Protein 1DVO (pdb70)

Solvent-accessible surface area: 10423 Å² total; per-residue (Å²): 132,71,184,166,81,55,157,143,83,142,115,61,94,103,55,58,145,90,63,119,85,82,60,115,60,58,117,5,150,122,45,9,71,135,61,101,98,69,33,78,67,89,93,0,5,86,22,1,62,79,81,8,83,27,1,12,90,48,95,72,10,78,9,9,8,76,60,6,92,103,78,0,56,110,35,19,80,144,116,133,10,113,19,64,76,134,112,1,82,76,2,22,104,11,1,23,110,16,55,58,8,5,54,43,12,131,50,54,27,40,28,59,30,38,133,41,142,68,56,66,120,4,43,129,129,48,63,106,93,1,62,76,74,21,61,67,15,90,123,72,49,152,80,82,62,123,32,72,66,45,24,150

InterPro domains:
  IPR016103 ProQ/FinO domain [PF04352] (73-177)
  IPR016103 ProQ/FinO domain [SM00945] (68-182)
  IPR021065 Fertility inhibition protein FinO, N-terminal [PF12602] (1-62)
  IPR036442 ProQ/FinO domain superfamily [G3DSA:1.10.1710.10] (33-184)
  IPR036442 ProQ/FinO domain superfamily [SSF48657] (33-182)

CATH classification: 1.10.1710.10

Nearest PDB structures (foldseek):
  1dvo-assembly1_A  TM=1.007E+00  e=2.304E-25  Escherichia coli
  7rgt-assembly6_F  TM=8.553E-01  e=1.990E-06  Legionella pneumophila
  7rgt-assembly5_E  TM=8.612E-01  e=3.197E-06  Legionella pneumophila
  7rgt-assembly2_B  TM=7.907E-01  e=1.239E-06  Legionella pneumophila
  7rgt-assembly7_G  TM=8.073E-01  e=2.840E-06  Legionella pneumophila

Structure (mmCIF, N/CA/C/O backbone):
data_1DVO
#
_entry.id   1DVO
#
_cell.length_a   37.570
_cell.length_b   38.726
_cell.length_c   145.420
_cell.angle_alpha   90.00
_cell.angle_beta   90.00
_cell.angle_gamma   90.00
#
_symmetry.space_group_name_H-M   'P 21 21 21'
#
loop_
_entity.id
_entity.type
_entity.pdbx_description
1 polymer 'FERTILITY INHIBITION PROTEIN O'
2 water water
#
loop_
_atom_site.group_PDB
_atom_site.id
_atom_site.type_symbol
_atom_site.label_atom_id
_atom_site.label_alt_id
_atom_site.label_comp_id
_atom_site.label_asym_id
_atom_site.label_entity_id
_atom_site.label_seq_id
_atom_site.pdbx_PDB_ins_code
_atom_site.Cartn_x
_atom_site.Cartn_y
_atom_site.Cartn_z
_atom_site.occupancy
_atom_site.B_iso_or_equiv
_atom_site.auth_seq_id
_atom_site.auth_comp_id
_atom_site.auth_asym_id
_atom_site.auth_atom_id
_atom_site.pdbx_PDB_model_num
ATOM 1 N N . PRO A 1 1 ? -35.362 6.972 23.570 1.00 45.78 33 PRO A N 1
ATOM 2 C CA . PRO A 1 1 ? -35.814 8.317 23.144 1.00 45.70 33 PRO A CA 1
ATOM 3 C C . PRO A 1 1 ? -34.918 8.823 22.009 1.00 46.03 33 PRO A C 1
ATOM 4 O O . PRO A 1 1 ? -34.207 8.034 21.380 1.00 45.24 33 PRO A O 1
ATOM 8 N N . PRO A 1 2 ? -34.913 10.141 21.737 1.00 45.99 34 PRO A N 1
ATOM 9 C CA . PRO A 1 2 ? -34.039 10.544 20.632 1.00 46.41 34 PRO A CA 1
ATOM 10 C C . PRO A 1 2 ? -32.544 10.299 20.814 1.00 47.36 34 PRO A C 1
ATOM 11 O O . PRO A 1 2 ? -32.078 9.922 21.893 1.00 48.61 34 PRO A O 1
ATOM 15 N N . LYS A 1 3 ? -31.807 10.533 19.730 1.00 47.24 35 LYS A N 1
ATOM 16 C CA . LYS A 1 3 ? -30.360 10.364 19.696 1.00 47.51 35 LYS A CA 1
ATOM 17 C C . LYS A 1 3 ? -29.573 11.463 20.406 1.00 46.65 35 LYS A C 1
ATOM 18 O O . LYS A 1 3 ? -28.651 11.163 21.162 1.00 46.57 35 LYS A O 1
ATOM 24 N N . TRP A 1 4 ? -29.899 12.729 20.162 1.00 44.75 36 TRP A N 1
ATOM 25 C CA . TRP A 1 4 ? -29.165 13.789 20.847 1.00 43.10 36 TRP A CA 1
ATOM 26 C C . TRP A 1 4 ? -29.396 13.563 22.339 1.00 43.84 36 TRP A C 1
ATOM 27 O O . TRP A 1 4 ? -28.515 13.780 23.165 1.00 43.52 36 TRP A O 1
ATOM 38 N N . LYS A 1 5 ? -30.602 13.103 22.647 1.00 45.39 37 LYS A N 1
ATOM 39 C CA . LYS A 1 5 ? -31.064 12.808 23.997 1.00 46.97 37 LYS A CA 1
ATOM 40 C C . LYS A 1 5 ? -30.210 11.733 24.680 1.00 47.84 37 LYS A C 1
ATOM 41 O O . LYS A 1 5 ? -29.878 11.844 25.859 1.00 47.23 37 LYS A O 1
ATOM 47 N N . VAL A 1 6 ? -29.863 10.695 23.925 1.00 47.93 38 VAL A N 1
ATOM 48 C CA . VAL A 1 6 ? -29.061 9.585 24.434 1.00 47.87 38 VAL A CA 1
ATOM 49 C C . VAL A 1 6 ? -27.580 9.937 24.567 1.00 47.91 38 VAL A C 1
ATOM 50 O O . VAL A 1 6 ? -26.912 9.510 25.506 1.00 47.97 38 VAL A O 1
ATOM 54 N N . LYS A 1 7 ? -27.077 10.710 23.613 1.00 47.52 39 LYS A N 1
ATOM 55 C CA . LYS A 1 7 ? -25.682 11.139 23.600 1.00 47.44 39 LYS A CA 1
ATOM 56 C C . LYS A 1 7 ? -25.400 12.094 24.765 1.00 46.53 39 LYS A C 1
ATOM 57 O O . LYS A 1 7 ? -24.294 12.125 25.309 1.00 45.59 39 LYS A O 1
ATOM 63 N N . LYS A 1 8 ? -26.412 12.870 25.141 1.00 45.38 40 LYS A N 1
ATOM 64 C CA . LYS A 1 8 ? -26.286 13.822 26.239 1.00 44.77 40 LYS A CA 1
ATOM 65 C C . LYS A 1 8 ? -26.383 13.068 27.566 1.00 45.77 40 LYS A C 1
ATOM 66 O O . LYS A 1 8 ? -25.759 13.448 28.558 1.00 43.80 40 LYS A O 1
ATOM 72 N N . GLN A 1 9 ? -27.178 11.999 27.571 1.00 47.28 41 GLN A N 1
ATOM 73 C CA . GLN A 1 9 ? -27.345 11.169 28.757 1.00 48.70 41 GLN A CA 1
ATOM 74 C C . GLN A 1 9 ? -26.055 10.387 29.004 1.00 49.88 41 GLN A C 1
ATOM 75 O O . GLN A 1 9 ? -25.540 10.371 30.121 1.00 49.95 41 GLN A O 1
ATOM 81 N N . LYS A 1 10 ? -25.522 9.752 27.962 1.00 50.37 42 LYS A N 1
ATOM 82 C CA . LYS A 1 10 ? -24.288 8.988 28.110 1.00 51.29 42 LYS A CA 1
ATOM 83 C C . LYS A 1 10 ? -23.111 9.865 28.530 1.00 51.66 42 LYS A C 1
ATOM 84 O O . LYS A 1 10 ? -22.222 9.414 29.252 1.00 51.27 42 LYS A O 1
ATOM 90 N N . LEU A 1 11 ? -23.109 11.116 28.082 1.00 51.92 43 LEU A N 1
ATOM 91 C CA . LEU A 1 11 ? -22.036 12.046 28.416 1.00 52.52 43 LEU A CA 1
ATOM 92 C C . LEU A 1 11 ? -22.132 12.485 29.875 1.00 52.89 43 LEU A C 1
ATOM 93 O O . LEU A 1 11 ? -21.125 12.807 30.512 1.00 52.55 43 LEU A O 1
ATOM 98 N N . ALA A 1 12 ? -23.357 12.503 30.388 1.00 52.83 44 ALA A N 1
ATOM 99 C CA . ALA A 1 12 ? -23.622 12.894 31.764 1.00 53.29 44 ALA A CA 1
ATOM 100 C C . ALA A 1 12 ? -23.194 11.772 32.700 1.00 53.53 44 ALA A C 1
ATOM 101 O O . ALA A 1 12 ? -22.611 12.022 33.758 1.00 53.35 44 ALA A O 1
ATOM 103 N N . GLU A 1 13 ? -23.494 10.538 32.304 1.00 53.49 45 GLU A N 1
ATOM 104 C CA . GLU A 1 13 ? -23.133 9.370 33.095 1.00 54.18 45 GLU A CA 1
ATOM 105 C C . GLU A 1 13 ? -21.617 9.274 33.195 1.00 54.25 45 GLU A C 1
ATOM 106 O O . GLU A 1 13 ? -21.075 9.013 34.265 1.00 55.45 45 GLU A O 1
ATOM 112 N N . LYS A 1 14 ? -20.943 9.482 32.067 1.00 54.21 46 LYS A N 1
ATOM 113 C CA . LYS A 1 14 ? -19.486 9.438 32.005 1.00 54.02 46 LYS A CA 1
ATOM 114 C C . LYS A 1 14 ? -18.896 10.503 32.922 1.00 53.83 46 LYS A C 1
ATOM 115 O O . LYS A 1 14 ? -17.907 10.260 33.614 1.00 53.65 46 LYS A O 1
ATOM 121 N N . ALA A 1 15 ? -19.510 11.682 32.920 1.00 53.31 47 ALA A N 1
ATOM 122 C CA . ALA A 1 15 ? -19.053 12.787 33.751 1.00 52.94 47 ALA A CA 1
ATOM 123 C C . ALA A 1 15 ? -19.262 12.452 35.223 1.00 53.49 47 ALA A C 1
ATOM 124 O O . ALA A 1 15 ? -18.471 12.852 36.075 1.00 52.38 47 ALA A O 1
ATOM 126 N N . ALA A 1 16 ? -20.332 11.718 35.514 1.00 53.86 48 ALA A N 1
ATOM 127 C CA . ALA A 1 16 ? -20.639 11.325 36.884 1.00 54.74 48 ALA A CA 1
ATOM 128 C C . ALA A 1 16 ? -19.557 10.395 37.428 1.00 54.88 48 ALA A C 1
ATOM 129 O O . ALA A 1 16 ? -18.981 10.655 38.481 1.00 54.66 48 ALA A O 1
ATOM 131 N N . ARG A 1 17 ? -19.288 9.312 36.703 1.00 55.88 49 ARG A N 1
ATOM 132 C CA . ARG A 1 17 ? -18.272 8.345 37.110 1.00 56.86 49 ARG A CA 1
ATOM 133 C C . ARG A 1 17 ? -16.947 9.052 37.360 1.00 56.51 49 ARG A C 1
ATOM 134 O O . ARG A 1 17 ? -16.272 8.802 38.358 1.00 56.80 49 ARG A O 1
ATOM 142 N N . GLU A 1 18 ? -16.579 9.933 36.436 1.00 55.29 50 GLU A N 1
ATOM 143 C CA . GLU A 1 18 ? -15.329 10.673 36.531 1.00 54.47 50 GLU A CA 1
ATOM 144 C C . GLU A 1 18 ? -15.302 11.692 37.665 1.00 54.05 50 GLU A C 1
ATOM 145 O O . GLU A 1 18 ? -14.231 12.080 38.129 1.00 54.01 50 GLU A O 1
ATOM 151 N N . ALA A 1 19 ? -16.472 12.133 38.108 1.00 53.14 51 ALA A N 1
ATOM 152 C CA . ALA A 1 19 ? -16.537 13.094 39.200 1.00 52.74 51 ALA A CA 1
ATOM 153 C C . ALA A 1 19 ? -16.538 12.302 40.499 1.00 52.77 51 ALA A C 1
ATOM 154 O O . ALA A 1 19 ? -15.991 12.737 41.513 1.00 52.58 51 ALA A O 1
ATOM 156 N N . GLU A 1 20 ? -17.158 11.129 40.443 1.00 52.87 52 GLU A N 1
ATOM 157 C CA . GLU A 1 20 ? -17.261 10.227 41.581 1.00 53.70 52 GLU A CA 1
ATOM 158 C C . GLU A 1 20 ? -15.868 9.738 41.956 1.00 53.23 52 GLU A C 1
ATOM 159 O O . GLU A 1 20 ? -15.434 9.854 43.103 1.00 53.02 52 GLU A O 1
ATOM 165 N N . LEU A 1 21 ? -15.176 9.187 40.968 1.00 52.00 53 LEU A N 1
ATOM 166 C CA . LEU A 1 21 ? -13.829 8.682 41.157 1.00 50.70 53 LEU A CA 1
ATOM 167 C C . LEU A 1 21 ? -12.922 9.764 41.727 1.00 49.75 53 LEU A C 1
ATOM 168 O O . LEU A 1 21 ? -12.172 9.517 42.670 1.00 49.30 53 LEU A O 1
ATOM 173 N N . THR A 1 22 ? -12.983 10.961 41.152 1.00 48.36 54 THR A N 1
ATOM 174 C CA . THR A 1 22 ? -12.151 12.060 41.631 1.00 47.50 54 THR A CA 1
ATOM 175 C C . THR A 1 22 ? -12.522 12.386 43.070 1.00 46.87 54 THR A C 1
ATOM 176 O O . THR A 1 22 ? -11.697 12.879 43.838 1.00 46.46 54 THR A O 1
ATOM 180 N N . ALA A 1 23 ? -13.771 12.101 43.424 1.00 45.35 55 ALA A N 1
ATOM 181 C CA . ALA A 1 23 ? -14.264 12.367 44.765 1.00 44.92 55 ALA A CA 1
ATOM 182 C C . ALA A 1 23 ? -13.706 11.384 45.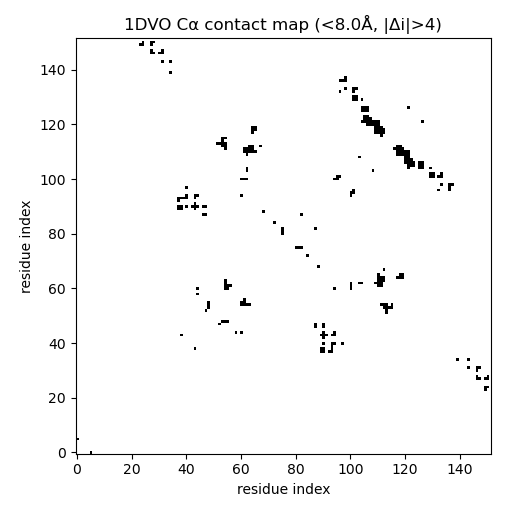787 1.00 43.96 55 ALA A C 1
ATOM 183 O O . ALA A 1 23 ? -13.324 11.780 46.883 1.00 43.63 55 ALA A O 1
ATOM 185 N N . LYS A 1 24 ? -13.648 10.104 45.441 1.00 43.71 56 LYS A N 1
ATOM 186 C CA . LYS A 1 24 ? -13.138 9.145 46.402 1.00 44.55 56 LYS A CA 1
ATOM 187 C C . LYS A 1 24 ? -11.621 9.223 46.535 1.00 44.03 56 LYS A C 1
ATOM 188 O O . LYS A 1 24 ? -11.077 8.890 47.588 1.00 44.71 56 LYS A O 1
ATOM 194 N N . LYS A 1 25 ? -10.934 9.668 45.485 1.00 42.32 57 LYS A N 1
ATOM 195 C CA . LYS A 1 25 ? -9.486 9.808 45.572 1.00 40.96 57 LYS A CA 1
ATOM 196 C C . LYS A 1 25 ? -9.184 10.977 46.500 1.00 39.78 57 LYS A C 1
ATOM 197 O O . LYS A 1 25 ? -8.263 10.908 47.313 1.00 39.48 57 LYS A O 1
ATOM 203 N N . ALA A 1 26 ? -9.965 12.048 46.383 1.00 38.36 58 ALA A N 1
ATOM 204 C CA . ALA A 1 26 ? -9.773 13.216 47.237 1.00 37.85 58 ALA A CA 1
ATOM 205 C C . ALA A 1 26 ? -10.050 12.819 48.690 1.00 37.96 58 ALA A C 1
ATOM 206 O O . ALA A 1 26 ? -9.413 13.324 49.618 1.00 37.66 58 ALA A O 1
ATOM 208 N N . GLN A 1 27 ? -11.002 11.907 48.876 1.00 37.65 59 GLN A N 1
ATOM 209 C CA . GLN A 1 27 ? -11.362 11.437 50.205 1.00 37.99 59 GLN A CA 1
ATOM 210 C C . GLN A 1 27 ? -10.231 10.579 50.752 1.00 37.45 59 GLN A C 1
ATOM 211 O O . GLN A 1 27 ? -9.861 10.701 51.918 1.00 37.67 59 GLN A O 1
ATOM 217 N N . ALA A 1 28 ? -9.688 9.707 49.905 1.00 35.50 60 ALA A N 1
ATOM 218 C CA . ALA A 1 28 ? -8.593 8.840 50.313 1.00 32.82 60 ALA A CA 1
ATOM 219 C C . ALA A 1 28 ? -7.378 9.683 50.676 1.00 31.69 60 ALA A C 1
ATOM 220 O O . ALA A 1 28 ? -6.615 9.338 51.581 1.00 30.17 60 ALA A O 1
ATOM 222 N N . ARG A 1 29 ? -7.211 10.795 49.969 1.00 32.12 61 ARG A N 1
ATOM 223 C CA . ARG A 1 29 ? -6.090 11.699 50.195 1.00 33.31 61 ARG A CA 1
ATOM 224 C C . ARG A 1 29 ? -6.155 12.328 51.584 1.00 33.54 61 ARG A C 1
ATOM 225 O O . ARG A 1 29 ? -5.157 12.392 52.301 1.00 32.46 61 ARG A O 1
ATOM 233 N N . GLN A 1 30 ? -7.340 12.802 51.953 1.00 32.79 62 GLN A N 1
ATOM 234 C CA . GLN A 1 30 ? -7.534 13.444 53.245 1.00 33.52 62 GLN A CA 1
ATOM 235 C C . GLN A 1 30 ? -7.349 12.438 54.382 1.00 30.38 62 GLN A C 1
ATOM 236 O O . GLN A 1 30 ? -6.743 12.756 55.400 1.00 30.06 62 GLN A O 1
ATOM 242 N N . ALA A 1 31 ? -7.854 11.222 54.193 1.00 27.55 63 ALA A N 1
ATOM 243 C CA . ALA A 1 31 ? -7.745 10.172 55.203 1.00 25.85 63 ALA A CA 1
ATOM 244 C C . ALA A 1 31 ? -6.302 9.711 55.388 1.00 25.75 63 ALA A C 1
ATOM 245 O O . ALA A 1 31 ? -5.887 9.338 56.488 1.00 23.36 63 ALA A O 1
ATOM 247 N N . LEU A 1 32 ? -5.547 9.724 54.295 1.00 24.21 64 LEU A N 1
ATOM 248 C CA . LEU A 1 32 ? -4.159 9.287 54.309 1.00 24.66 64 LEU A CA 1
ATOM 249 C C . LEU A 1 32 ? -3.253 10.299 55.007 1.00 24.51 64 LEU A C 1
ATOM 250 O O . LEU A 1 32 ? -2.217 9.954 55.567 1.00 24.91 64 LEU A O 1
ATOM 255 N N . SER A 1 33 ? -3.671 11.554 54.981 1.00 25.61 65 SER A N 1
ATOM 256 C CA . SER A 1 33 ? -2.907 12.635 55.573 1.00 27.36 65 SER A CA 1
ATOM 257 C C . SER A 1 33 ? -2.215 12.297 56.891 1.00 28.30 65 SER A C 1
ATOM 258 O O . SER A 1 33 ? -0.994 12.418 57.002 1.00 28.41 65 SER A O 1
ATOM 261 N N . ILE A 1 34 ? -2.988 11.860 57.882 1.00 28.18 66 ILE A N 1
ATOM 262 C CA . ILE A 1 34 ? -2.443 11.535 59.197 1.00 29.56 66 ILE A CA 1
ATOM 263 C C . ILE A 1 34 ? -1.364 10.437 59.187 1.00 30.06 66 ILE A C 1
ATOM 264 O O . ILE A 1 34 ? -0.493 10.419 60.053 1.00 30.80 66 ILE A O 1
ATOM 269 N N . TYR A 1 35 ? -1.413 9.533 58.211 1.00 29.82 67 TYR A N 1
ATOM 270 C CA . TYR A 1 35 ? -0.426 8.455 58.123 1.00 30.01 67 TYR A CA 1
ATOM 271 C C . TYR A 1 35 ? 0.874 8.876 57.434 1.00 31.22 67 TYR A C 1
ATOM 272 O O . TYR A 1 35 ? 1.814 8.090 57.350 1.00 30.03 67 TYR A O 1
ATOM 281 N N . LEU A 1 36 ? 0.929 10.111 56.944 1.00 32.60 68 LEU A N 1
ATOM 282 C CA . LEU A 1 36 ? 2.115 10.603 56.249 1.00 34.39 68 LEU A CA 1
ATOM 2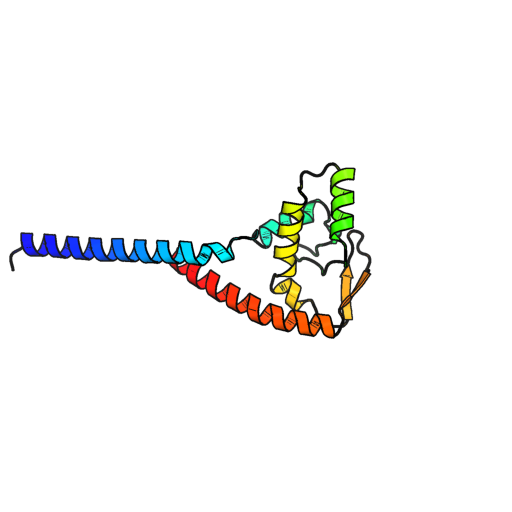83 C C . LEU A 1 36 ? 2.828 11.729 57.001 1.00 35.26 68 LEU A C 1
ATOM 284 O O . LEU A 1 36 ? 3.585 12.502 56.411 1.00 35.10 68 LEU A O 1
ATOM 289 N N . ASN A 1 37 ? 2.592 11.797 58.307 1.00 36.05 69 ASN A N 1
ATOM 290 C CA . ASN A 1 37 ? 3.172 12.819 59.175 1.00 36.82 69 ASN A CA 1
ATOM 291 C C . ASN A 1 37 ? 4.638 12.557 59.540 1.00 35.51 69 ASN A C 1
ATOM 292 O O . ASN A 1 37 ? 5.336 13.437 60.043 1.00 35.06 69 ASN A O 1
ATOM 297 N N . LEU A 1 38 ? 5.100 11.340 59.298 1.00 32.00 70 LEU A N 1
ATOM 298 C CA . LEU A 1 38 ? 6.474 10.981 59.602 1.00 30.66 70 LEU A CA 1
ATOM 299 C C . LEU A 1 38 ? 7.144 10.636 58.276 1.00 28.71 70 LEU A C 1
ATOM 300 O O . LEU A 1 38 ? 6.461 10.353 57.297 1.00 28.66 70 LEU A O 1
ATOM 305 N N . PRO A 1 39 ? 8.486 10.686 58.216 1.00 26.57 71 PRO A N 1
ATOM 306 C CA . PRO A 1 39 ? 9.183 10.351 56.969 1.00 24.93 71 PRO A CA 1
ATOM 307 C C . PRO A 1 39 ? 9.008 8.862 56.741 1.00 23.84 71 PRO A C 1
ATOM 308 O O . PRO A 1 39 ? 8.608 8.150 57.661 1.00 21.90 71 PRO A O 1
ATOM 312 N N . THR A 1 40 ? 9.287 8.389 55.528 1.00 23.12 72 THR A N 1
ATOM 313 C CA . THR A 1 40 ? 9.171 6.965 55.225 1.00 22.10 72 THR A CA 1
ATOM 314 C C . THR A 1 40 ? 10.379 6.268 55.861 1.00 23.06 72 THR A C 1
ATOM 315 O O . THR A 1 40 ? 11.359 6.925 56.207 1.00 22.49 72 THR A O 1
ATOM 319 N N . LEU A 1 41 ? 10.326 4.951 56.014 1.00 20.80 73 LEU A N 1
ATOM 320 C CA . LEU A 1 41 ? 11.466 4.247 56.595 1.00 21.51 73 LEU A CA 1
ATOM 321 C C . LEU A 1 41 ? 12.719 4.447 55.737 1.00 21.92 73 LEU A C 1
ATOM 322 O O . LEU A 1 41 ? 13.795 4.685 56.273 1.00 21.05 73 LEU A O 1
ATOM 327 N N . ASP A 1 42 ? 12.590 4.355 54.411 1.00 23.22 74 ASP A N 1
ATOM 328 C CA . ASP A 1 42 ? 13.760 4.544 53.551 1.00 25.12 74 ASP A CA 1
ATOM 329 C C . ASP A 1 42 ? 14.346 5.935 53.754 1.00 22.26 74 ASP A C 1
ATOM 330 O O . ASP A 1 42 ? 15.553 6.101 53.782 1.00 21.58 74 ASP A O 1
ATOM 335 N N . GLU A 1 43 ? 13.483 6.932 53.902 1.00 21.66 75 GLU A N 1
ATOM 336 C CA . GLU A 1 43 ? 13.946 8.293 54.093 1.00 21.91 75 GLU A CA 1
ATOM 337 C C . GLU A 1 43 ? 14.654 8.424 55.438 1.00 19.92 75 GLU A C 1
ATOM 338 O O . GLU A 1 43 ? 15.686 9.080 55.539 1.00 16.75 75 GLU A O 1
ATOM 344 N N . ALA A 1 44 ? 14.091 7.786 56.462 1.00 18.19 76 ALA A N 1
ATOM 345 C CA . ALA A 1 44 ? 14.663 7.833 57.807 1.00 17.01 76 ALA A CA 1
ATOM 346 C C . ALA A 1 44 ? 16.043 7.179 57.819 1.00 15.12 76 ALA A C 1
ATOM 347 O O . ALA A 1 44 ? 17.005 7.728 58.365 1.00 15.07 76 ALA A O 1
ATOM 349 N N . VAL A 1 45 ? 16.154 6.013 57.204 1.00 14.87 77 VAL A N 1
ATOM 350 C CA . VAL A 1 45 ? 17.433 5.323 57.164 1.00 16.15 77 VAL A CA 1
ATOM 351 C C . VAL A 1 45 ? 18.471 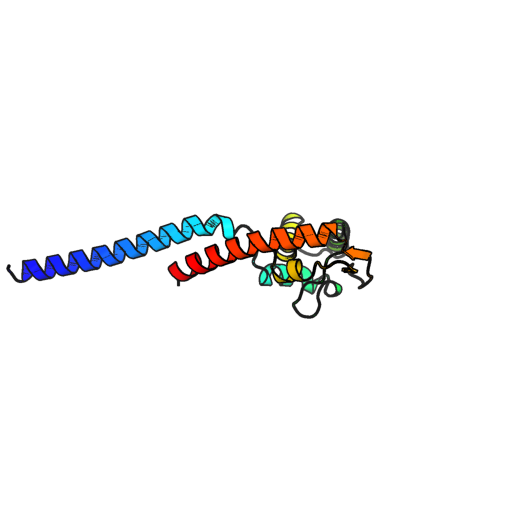6.184 56.447 1.00 19.41 77 VAL A C 1
ATOM 352 O O . VAL A 1 45 ? 19.628 6.287 56.875 1.00 17.57 77 VAL A O 1
ATOM 356 N N . ASN A 1 46 ? 18.059 6.808 55.348 1.00 19.99 78 ASN A N 1
ATOM 357 C CA . ASN A 1 46 ? 18.979 7.647 54.600 1.00 23.03 78 ASN A CA 1
ATOM 358 C C . ASN A 1 46 ? 19.351 8.934 55.324 1.00 22.79 78 ASN A C 1
ATOM 359 O O . ASN A 1 46 ? 20.313 9.599 54.960 1.00 23.68 78 ASN A O 1
ATOM 364 N N . THR A 1 47 ? 18.598 9.272 56.361 1.00 21.85 79 THR A N 1
ATOM 365 C CA . THR A 1 47 ? 18.870 10.468 57.140 1.00 22.32 79 THR A CA 1
ATOM 366 C C . THR A 1 47 ? 19.959 10.192 58.172 1.00 21.54 79 THR A C 1
ATOM 367 O O . THR A 1 47 ? 20.827 11.037 58.430 1.00 20.66 79 THR A O 1
ATOM 371 N N . LEU A 1 48 ? 19.924 8.992 58.744 1.00 17.95 80 LEU A N 1
ATOM 372 C CA . LEU A 1 48 ? 20.875 8.619 59.782 1.00 16.43 80 LEU A CA 1
ATOM 373 C C . LEU A 1 48 ? 22.091 7.806 59.340 1.00 14.65 80 LEU A C 1
ATOM 374 O O . LEU A 1 48 ? 23.199 8.045 59.808 1.00 12.92 80 LEU A O 1
ATOM 379 N N . LYS A 1 49 ? 21.892 6.860 58.430 1.00 12.35 81 LYS A N 1
ATOM 380 C CA . LYS A 1 49 ? 22.983 5.987 57.996 1.00 13.44 81 LYS A CA 1
ATOM 381 C C . LYS A 1 49 ? 24.304 6.634 57.558 1.00 12.48 81 LYS A C 1
ATOM 382 O O . LYS A 1 49 ? 25.371 6.127 57.890 1.00 13.61 81 LYS A O 1
ATOM 388 N N . PRO A 1 50 ? 24.260 7.742 56.797 1.00 13.82 82 PRO A N 1
ATOM 389 C CA . PRO A 1 50 ? 25.514 8.383 56.364 1.00 14.27 82 PRO A CA 1
ATOM 390 C C . PRO A 1 50 ? 26.399 8.817 57.528 1.00 14.25 82 PRO A C 1
ATOM 391 O O . PRO A 1 50 ? 27.632 8.727 57.461 1.00 13.23 82 PRO A O 1
ATOM 395 N N . TRP A 1 51 ? 25.759 9.307 58.591 1.00 12.91 83 TRP A N 1
ATOM 396 C CA . TRP A 1 51 ? 26.485 9.808 59.761 1.00 12.40 83 TRP A CA 1
ATOM 397 C C . TRP A 1 51 ? 26.804 8.765 60.821 1.00 11.18 83 TRP A C 1
ATOM 398 O O . TRP A 1 51 ? 27.827 8.866 61.488 1.00 10.21 83 TRP A O 1
ATOM 409 N N . TRP A 1 52 ? 25.920 7.787 60.996 1.00 11.08 84 TRP A N 1
ATOM 410 C CA . TRP A 1 52 ? 26.122 6.739 61.992 1.00 10.31 84 TRP A CA 1
ATOM 411 C C . TRP A 1 52 ? 25.886 5.368 61.356 1.00 11.20 84 TRP A C 1
ATOM 412 O O . TRP A 1 52 ? 24.914 4.679 61.670 1.00 12.14 84 TRP A O 1
ATOM 423 N N . PRO A 1 53 ? 26.782 4.954 60.438 1.00 11.74 85 PRO A N 1
ATOM 424 C CA . PRO A 1 53 ? 26.626 3.654 59.769 1.00 12.24 85 PRO A CA 1
ATOM 425 C C . PRO A 1 53 ? 26.613 2.463 60.715 1.00 14.49 85 PRO A C 1
ATOM 426 O O . PRO A 1 53 ? 26.051 1.418 60.386 1.00 14.34 85 PRO A O 1
ATOM 430 N N . GLY A 1 54 ? 27.214 2.622 61.894 1.00 14.48 86 GLY A N 1
ATOM 431 C CA . GLY A 1 54 ? 27.235 1.534 62.867 1.00 14.93 86 GLY A CA 1
ATOM 432 C C . GLY A 1 54 ? 25.845 1.167 63.354 1.00 15.70 86 GLY A C 1
ATOM 433 O O . GLY A 1 54 ? 25.612 0.072 63.876 1.00 15.01 86 GLY A O 1
ATOM 434 N N . LEU A 1 55 ? 24.903 2.089 63.189 1.00 13.51 87 LEU A N 1
ATOM 435 C CA . LEU A 1 55 ? 23.542 1.824 63.629 1.00 13.28 87 LEU A CA 1
ATOM 436 C C . LEU A 1 55 ? 22.758 0.999 62.618 1.00 13.66 87 LEU A C 1
ATOM 437 O O . LEU A 1 55 ? 21.587 0.702 62.845 1.00 12.35 87 LEU A O 1
ATOM 442 N N . PHE A 1 56 ? 23.401 0.623 61.514 1.00 14.46 88 PHE A N 1
ATOM 443 C CA . PHE A 1 56 ? 22.709 -0.150 60.489 1.00 15.59 88 PHE A CA 1
ATOM 444 C C . PHE A 1 56 ? 23.476 -1.346 59.972 1.00 16.57 88 PHE A C 1
ATOM 445 O O . PHE A 1 56 ? 24.697 -1.304 59.801 1.00 15.43 88 PHE A O 1
ATOM 453 N N . ASP A 1 57 ? 22.724 -2.416 59.727 1.00 20.63 89 ASP A N 1
ATOM 454 C CA . ASP A 1 57 ? 23.263 -3.651 59.166 1.00 23.14 89 ASP A CA 1
ATOM 455 C C . ASP A 1 57 ? 22.723 -3.587 57.741 1.00 24.71 89 ASP A C 1
ATOM 456 O O . ASP A 1 57 ? 21.584 -3.987 57.488 1.00 23.49 89 ASP A O 1
ATOM 461 N N . GLY A 1 58 ? 23.526 -3.062 56.816 1.00 24.18 90 GLY A N 1
ATOM 462 C CA . GLY A 1 58 ? 23.043 -2.914 55.456 1.00 24.04 90 GLY A CA 1
ATOM 463 C C . GLY A 1 58 ? 22.007 -1.806 55.543 1.00 25.93 90 GLY A C 1
ATOM 464 O O . GLY A 1 58 ? 22.300 -0.733 56.081 1.00 25.34 90 GLY A O 1
ATOM 465 N N . ASP A 1 59 ? 20.801 -2.036 55.036 1.00 24.76 91 ASP A N 1
ATOM 466 C CA . ASP A 1 59 ? 19.763 -1.020 55.134 1.00 25.15 91 ASP A CA 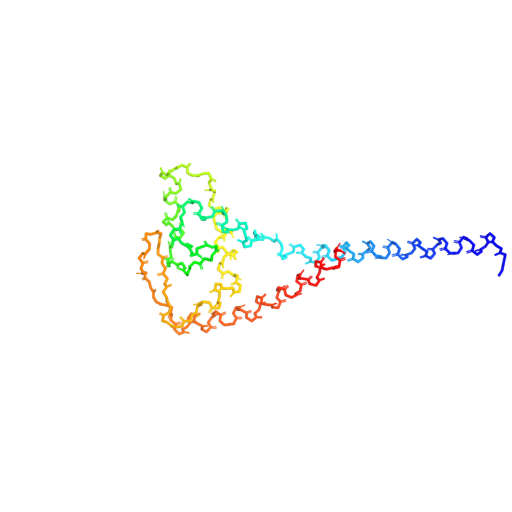1
ATOM 467 C C . ASP A 1 59 ? 18.891 -1.249 56.368 1.00 22.73 91 ASP A C 1
ATOM 468 O O . ASP A 1 59 ? 17.976 -0.475 56.634 1.00 19.75 91 ASP A O 1
ATOM 473 N N . THR A 1 60 ? 19.187 -2.297 57.129 1.00 18.94 92 THR A N 1
ATOM 474 C CA . THR A 1 60 ? 18.386 -2.616 58.310 1.00 17.99 92 THR A CA 1
ATOM 475 C C . THR A 1 60 ? 18.822 -1.922 59.598 1.00 15.71 92 THR A C 1
ATOM 476 O O . THR A 1 60 ? 19.966 -2.053 60.036 1.00 16.18 92 THR A O 1
ATOM 480 N N . PRO A 1 61 ? 17.901 -1.173 60.229 1.00 15.41 93 PRO A N 1
ATOM 481 C CA . PRO A 1 61 ? 18.239 -0.481 61.473 1.00 15.46 93 PRO A CA 1
ATOM 482 C C . PRO A 1 61 ? 18.446 -1.474 62.618 1.00 15.56 93 PRO A C 1
ATOM 483 O O . PRO A 1 61 ? 17.648 -2.406 62.789 1.00 13.94 93 PRO A O 1
ATOM 487 N N . ARG A 1 62 ? 19.517 -1.275 63.385 1.00 13.32 94 ARG A N 1
ATOM 488 C CA . ARG A 1 62 ? 19.783 -2.110 64.555 1.00 13.30 94 ARG A CA 1
ATOM 489 C C . ARG A 1 62 ? 18.968 -1.500 65.695 1.00 11.65 94 ARG A C 1
ATOM 490 O O . ARG A 1 62 ? 18.622 -0.318 65.641 1.00 8.23 94 ARG A O 1
ATOM 498 N N . LEU A 1 63 ? 18.672 -2.297 66.723 1.00 9.06 95 LEU A N 1
ATOM 499 C CA . LEU A 1 63 ? 17.971 -1.782 67.895 1.00 9.49 95 LEU A CA 1
ATOM 500 C C . LEU A 1 63 ? 18.892 -0.690 68.481 1.00 8.64 95 LEU A C 1
ATOM 501 O O . LEU A 1 63 ? 20.122 -0.879 68.587 1.00 10.55 95 LEU A O 1
ATOM 506 N N . LEU A 1 64 ? 18.302 0.430 68.881 1.00 9.06 96 LEU A N 1
ATOM 507 C CA . LEU A 1 64 ? 19.073 1.589 69.349 1.00 9.46 96 LEU A CA 1
ATOM 508 C C . LEU A 1 64 ? 19.334 1.706 70.839 1.00 8.84 96 LEU A C 1
ATOM 509 O O . LEU A 1 64 ? 18.428 1.522 71.635 1.00 8.62 96 LEU A O 1
ATOM 514 N N . ALA A 1 65 ? 20.576 2.024 71.207 1.00 8.78 97 ALA A N 1
ATOM 515 C CA . ALA A 1 65 ? 20.928 2.198 72.622 1.00 11.78 97 ALA A CA 1
ATOM 516 C C . ALA A 1 65 ? 19.969 3.192 73.270 1.00 11.97 97 ALA A C 1
ATOM 517 O O . ALA A 1 65 ? 19.551 4.177 72.647 1.00 12.64 97 ALA A O 1
ATOM 519 N N . CYS A 1 66 ? 19.594 2.928 74.510 1.00 10.72 98 CYS A N 1
ATOM 520 C CA . CYS A 1 66 ? 18.712 3.856 75.215 1.00 13.32 98 CYS A CA 1
ATOM 521 C C . CYS A 1 66 ? 19.445 5.206 75.328 1.00 14.38 98 CYS A C 1
ATOM 522 O O . CYS A 1 66 ? 20.662 5.230 75.562 1.00 15.72 98 CYS A O 1
ATOM 525 N N . GLY A 1 67 ? 18.702 6.302 75.155 1.00 14.75 99 GLY A N 1
ATOM 526 C CA . GLY A 1 67 ? 19.258 7.646 75.257 1.00 15.42 99 GLY A CA 1
ATOM 527 C C . GLY A 1 67 ? 20.220 8.062 74.158 1.00 16.34 99 GLY A C 1
ATOM 528 O O . GLY A 1 67 ? 20.889 9.101 74.259 1.00 16.11 99 GLY A O 1
ATOM 529 N N . ILE A 1 68 ? 20.300 7.263 73.100 1.00 12.95 100 ILE A N 1
ATOM 530 C CA . ILE A 1 68 ? 21.214 7.568 72.011 1.00 12.76 100 ILE A CA 1
ATOM 531 C C . ILE A 1 68 ? 20.980 8.918 71.309 1.00 13.75 100 ILE A C 1
ATOM 532 O O . ILE A 1 68 ? 21.920 9.511 70.784 1.00 14.05 100 ILE A O 1
ATOM 537 N N . ARG A 1 69 ? 19.742 9.398 71.283 1.00 14.08 101 ARG A N 1
ATOM 538 C CA . ARG A 1 69 ? 19.462 10.678 70.628 1.00 17.78 101 ARG A CA 1
ATOM 539 C C . ARG A 1 69 ? 20.371 11.782 71.179 1.00 17.31 101 ARG A C 1
ATOM 540 O O . ARG A 1 69 ? 20.890 12.596 70.427 1.00 16.42 101 ARG A O 1
ATOM 548 N N . ASP A 1 70 ? 20.573 11.802 72.491 1.00 17.90 102 ASP A N 1
ATOM 549 C CA . ASP A 1 70 ? 21.422 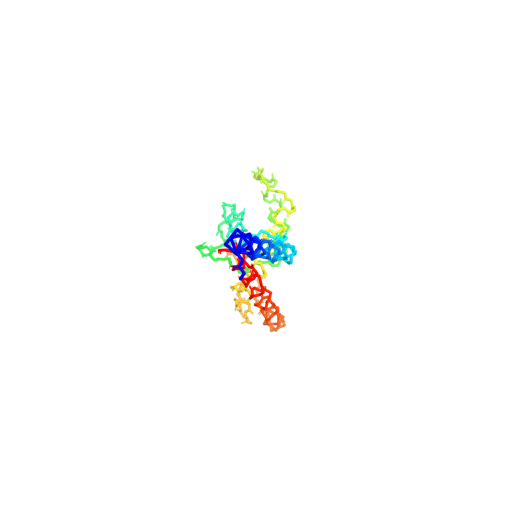12.818 73.083 1.00 18.66 102 ASP A CA 1
ATOM 550 C C . ASP A 1 70 ? 22.860 12.741 72.563 1.00 16.74 102 ASP A C 1
ATOM 551 O O . ASP A 1 70 ? 23.512 13.767 72.409 1.00 14.12 102 ASP A O 1
ATOM 556 N N . VAL A 1 71 ? 23.344 11.528 72.294 1.00 13.63 103 VAL A N 1
ATOM 557 C CA . VAL A 1 71 ? 24.698 11.320 71.758 1.00 12.76 103 VAL A CA 1
ATOM 558 C C . VAL A 1 71 ? 24.740 11.763 70.285 1.00 11.89 103 VAL A C 1
ATOM 559 O O . VAL A 1 71 ? 25.714 12.377 69.820 1.00 9.85 103 VAL A O 1
ATOM 563 N N . LEU A 1 72 ? 23.681 11.467 69.545 1.00 8.93 104 LEU A N 1
ATOM 564 C CA . LEU A 1 72 ? 23.663 11.853 68.135 1.00 11.82 104 LEU A CA 1
ATOM 565 C C . LEU A 1 72 ? 23.671 13.386 67.999 1.00 13.99 104 LEU A C 1
ATOM 566 O O . LEU A 1 72 ? 24.364 13.939 67.143 1.00 11.47 104 LEU A O 1
ATOM 571 N N . LEU A 1 73 ? 22.905 14.056 68.860 1.00 14.35 105 LEU A N 1
ATOM 572 C CA . LEU A 1 73 ? 22.814 15.525 68.885 1.00 15.26 105 LEU A CA 1
ATOM 573 C C . LEU A 1 73 ? 24.202 16.147 69.114 1.00 14.47 105 LEU A C 1
ATOM 574 O O . LEU A 1 73 ? 24.580 17.132 68.470 1.00 12.90 105 LEU A O 1
ATOM 579 N N . GLU A 1 74 ? 24.938 15.578 70.064 1.00 12.43 106 GLU A N 1
ATOM 580 C CA . GLU A 1 74 ? 26.280 16.051 70.378 1.00 13.53 106 GLU A CA 1
ATOM 581 C C . GLU A 1 74 ? 27.179 15.880 69.140 1.00 12.68 106 GLU A C 1
ATOM 582 O O . GLU A 1 74 ? 27.952 16.770 68.776 1.00 12.89 106 GLU A O 1
ATOM 588 N N . ASP A 1 75 ? 27.067 14.728 68.494 1.00 12.44 107 ASP A N 1
ATOM 589 C CA . ASP A 1 75 ? 27.894 14.429 67.335 1.00 11.66 107 ASP A CA 1
ATOM 590 C C . ASP A 1 75 ? 27.570 15.326 66.130 1.00 11.34 107 ASP A C 1
ATOM 591 O O . ASP A 1 75 ? 28.463 15.716 65.392 1.00 11.71 107 ASP A O 1
ATOM 596 N N . VAL A 1 76 ? 26.292 15.664 65.955 1.00 10.76 108 VAL A N 1
ATOM 597 C CA . VAL A 1 76 ? 25.833 16.526 64.862 1.00 9.95 108 VAL A CA 1
ATOM 598 C C . VAL A 1 76 ? 26.519 17.903 64.945 1.00 10.21 108 VAL A C 1
ATOM 599 O O . VAL A 1 76 ? 26.990 18.434 63.932 1.00 10.27 108 VAL A O 1
ATOM 603 N N . ALA A 1 77 ? 26.591 18.463 66.148 1.00 9.58 109 ALA A N 1
ATOM 604 C CA . ALA A 1 77 ? 27.217 19.769 66.340 1.00 10.91 109 ALA A CA 1
ATOM 605 C C . ALA A 1 77 ? 28.743 19.705 66.229 1.00 11.75 109 ALA A C 1
ATOM 606 O O . ALA A 1 77 ? 29.349 20.612 65.647 1.00 11.82 109 ALA A O 1
ATOM 608 N N . GLN A 1 78 ? 29.370 18.662 66.781 1.00 12.06 110 GLN A N 1
ATOM 609 C CA . GLN A 1 78 ? 30.834 18.524 66.664 1.00 13.26 110 GLN A CA 1
ATOM 610 C C . GLN A 1 78 ? 31.232 18.358 65.194 1.00 11.96 110 GLN A C 1
ATOM 611 O O . GLN A 1 78 ? 32.239 18.892 64.745 1.00 13.54 110 GLN A O 1
ATOM 617 N N . ARG A 1 79 ? 30.436 17.627 64.430 1.00 12.58 111 ARG A N 1
ATOM 618 C CA . ARG A 1 79 ? 30.761 17.411 63.015 1.00 13.09 111 ARG A CA 1
ATOM 619 C C . ARG A 1 79 ? 30.091 18.411 62.084 1.00 12.50 111 ARG A C 1
ATOM 620 O O . ARG A 1 79 ? 30.275 18.336 60.885 1.00 13.68 111 ARG A O 1
ATOM 628 N N . ASN A 1 80 ? 29.345 19.355 62.647 1.00 14.21 112 ASN A N 1
ATOM 629 C CA . ASN A 1 80 ? 28.590 20.345 61.872 1.00 15.76 112 ASN A CA 1
ATOM 630 C C . ASN A 1 80 ? 27.739 19.678 60.798 1.00 17.21 112 ASN A C 1
ATOM 631 O O . ASN A 1 80 ? 27.718 20.102 59.639 1.00 17.87 112 ASN A O 1
ATOM 636 N N . ILE A 1 81 ? 27.046 18.613 61.191 1.00 16.71 113 ILE A N 1
ATOM 637 C CA . ILE A 1 81 ? 26.171 17.874 60.279 1.00 15.70 113 ILE A CA 1
ATOM 638 C C . ILE A 1 81 ? 24.869 18.649 60.070 1.00 16.77 113 ILE A C 1
ATOM 639 O O . ILE A 1 81 ? 24.264 19.132 61.026 1.00 17.02 113 ILE A O 1
ATOM 644 N N . PRO A 1 82 ? 24.421 18.780 58.814 1.00 18.47 114 PRO A N 1
ATOM 645 C CA . PRO A 1 82 ? 23.179 19.507 58.528 1.00 19.54 114 PRO A CA 1
ATOM 646 C C . PRO A 1 82 ? 21.932 18.702 58.908 1.00 20.76 114 PRO A C 1
ATOM 647 O O . PRO A 1 82 ? 21.243 18.155 58.049 1.00 22.25 114 PRO A O 1
ATOM 651 N N . LEU A 1 83 ? 21.632 18.640 60.201 1.00 19.90 115 LEU A N 1
ATOM 652 C CA . LEU A 1 83 ? 20.476 17.879 60.656 1.00 19.02 115 LEU A CA 1
ATOM 653 C C . LEU A 1 83 ? 19.912 18.471 61.931 1.00 19.32 115 LEU A C 1
ATOM 654 O O . LEU A 1 83 ? 20.576 18.460 62.968 1.00 18.20 115 LEU A O 1
ATOM 659 N N . SER A 1 84 ? 18.673 18.953 61.854 1.00 18.76 116 SER A N 1
ATOM 660 C CA . SER A 1 84 ? 17.999 19.558 62.993 1.00 19.74 116 SER A CA 1
ATOM 661 C C . SER A 1 84 ? 17.520 18.520 63.997 1.00 22.67 116 SER A C 1
ATOM 662 O O . SER A 1 84 ? 17.358 17.333 63.656 1.00 20.45 116 SER A O 1
ATOM 665 N N . HIS A 1 85 ? 17.268 18.974 65.225 1.00 23.21 117 HIS A N 1
ATOM 666 C CA . HIS A 1 85 ? 16.787 18.082 66.267 1.00 26.86 117 HIS A CA 1
ATOM 667 C C . HIS A 1 85 ? 15.473 17.486 65.789 1.00 27.96 117 HIS A C 1
ATOM 668 O O . HIS A 1 85 ? 15.244 16.281 65.907 1.00 26.80 117 HIS A O 1
ATOM 675 N N . LYS A 1 86 ? 14.619 18.323 65.215 1.00 26.66 118 LYS A N 1
ATOM 676 C CA . LYS A 1 86 ? 13.329 17.844 64.750 1.00 27.15 118 LYS A CA 1
ATOM 677 C C . LYS A 1 86 ? 13.414 16.739 63.696 1.00 25.44 118 LYS A C 1
ATOM 678 O O . LYS A 1 86 ? 12.719 15.726 63.803 1.00 23.21 118 LYS A O 1
ATOM 684 N N . LYS A 1 87 ? 14.257 16.926 62.683 1.00 20.97 119 LYS A N 1
ATOM 685 C CA . 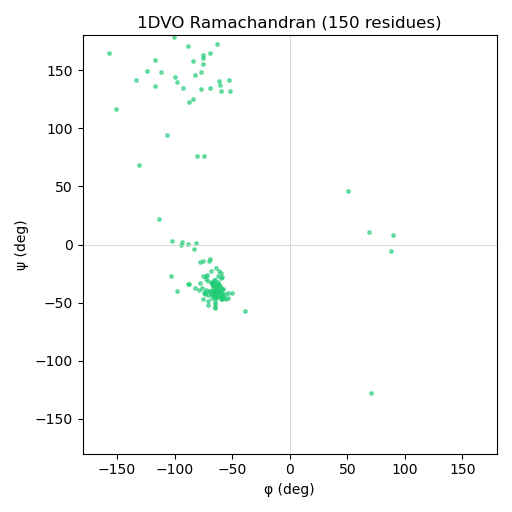LYS A 1 87 ? 14.391 15.922 61.632 1.00 20.38 119 LYS A CA 1
ATOM 686 C C . LYS A 1 87 ? 15.027 14.640 62.178 1.00 19.86 119 LYS A C 1
ATOM 687 O O . LYS A 1 87 ? 14.711 13.538 61.729 1.00 19.36 119 LYS A O 1
ATOM 693 N N . LEU A 1 88 ? 15.928 14.792 63.142 1.00 18.60 120 LEU A N 1
ATOM 694 C CA . LEU A 1 88 ? 16.578 13.633 63.757 1.00 19.42 120 LEU A CA 1
ATOM 695 C C . LEU A 1 88 ? 15.506 12.824 64.489 1.00 19.17 120 LEU A C 1
ATOM 696 O O . LEU A 1 88 ? 15.375 11.601 64.302 1.00 18.62 120 LEU A O 1
ATOM 701 N N . ARG A 1 89 ? 14.744 13.530 65.318 1.00 19.40 121 ARG A N 1
ATOM 702 C CA . ARG A 1 89 ? 13.673 12.940 66.115 1.00 21.57 121 ARG A CA 1
ATOM 703 C C . ARG A 1 89 ? 12.659 12.219 65.214 1.00 20.49 121 ARG A C 1
ATOM 704 O O . ARG A 1 89 ? 12.273 11.083 65.494 1.00 19.05 121 ARG A O 1
ATOM 712 N N . ARG A 1 90 ? 12.246 12.861 64.125 1.00 18.95 122 ARG A N 1
ATOM 713 C CA . ARG A 1 90 ? 11.283 12.240 63.210 1.00 19.64 122 ARG A CA 1
ATOM 714 C C . ARG A 1 90 ? 11.846 10.986 62.517 1.00 18.03 122 ARG A C 1
ATOM 715 O O . ARG A 1 90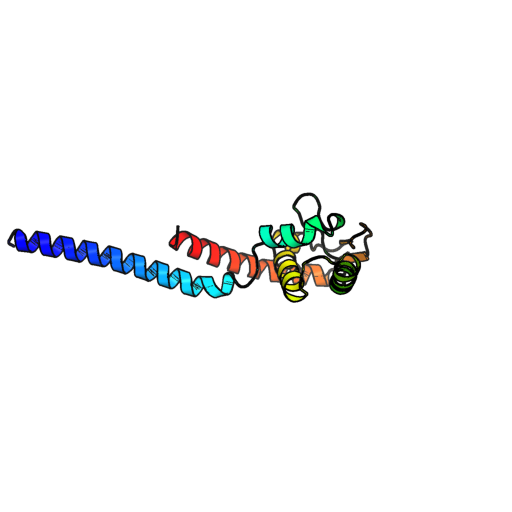 ? 11.136 10.003 62.340 1.00 16.77 122 ARG A O 1
ATOM 723 N N . ALA A 1 91 ? 13.108 11.014 62.107 1.00 15.90 123 ALA A N 1
ATOM 724 C CA . ALA A 1 91 ? 13.670 9.836 61.457 1.00 14.89 123 ALA A CA 1
ATOM 725 C C . ALA A 1 91 ? 13.752 8.666 62.448 1.00 14.24 123 ALA A C 1
ATOM 726 O O . ALA A 1 91 ? 13.466 7.520 62.093 1.00 14.46 123 ALA A O 1
ATOM 728 N N . MET A 1 92 ? 14.155 8.958 63.685 1.00 14.17 124 MET A N 1
ATOM 729 C CA . MET A 1 92 ? 14.259 7.930 64.710 1.00 13.52 124 MET A CA 1
ATOM 730 C C . MET A 1 92 ? 12.882 7.315 64.986 1.00 15.29 124 MET A C 1
ATOM 731 O O . MET A 1 92 ? 12.759 6.099 65.181 1.00 13.93 124 MET A O 1
ATOM 736 N N . LYS A 1 93 ? 11.841 8.146 65.003 1.00 16.42 125 LYS A N 1
ATOM 737 C CA . LYS A 1 93 ? 10.488 7.635 65.250 1.00 18.68 125 LYS A CA 1
ATOM 738 C C . LYS A 1 93 ? 10.058 6.700 64.117 1.00 17.03 125 LYS A C 1
ATOM 739 O O . LYS A 1 93 ? 9.522 5.618 64.360 1.00 16.36 125 LYS A O 1
ATOM 745 N N . ALA A 1 94 ? 10.312 7.106 62.882 1.00 14.69 126 ALA A N 1
ATOM 746 C CA . ALA A 1 94 ? 9.957 6.286 61.732 1.00 14.39 126 ALA A CA 1
ATOM 747 C C . ALA A 1 94 ? 10.661 4.923 61.838 1.00 15.08 126 ALA A C 1
ATOM 748 O O . ALA A 1 94 ? 10.102 3.891 61.488 1.00 13.65 126 ALA A O 1
ATOM 750 N N . ILE A 1 95 ? 11.897 4.923 62.319 1.00 12.58 127 ILE A N 1
ATOM 751 C CA . ILE A 1 95 ? 12.639 3.677 62.461 1.00 11.89 127 ILE A CA 1
ATOM 752 C C . ILE A 1 95 ? 12.080 2.801 63.604 1.00 10.95 127 ILE A C 1
ATOM 753 O O . ILE A 1 95 ? 11.761 1.634 63.402 1.00 11.83 127 ILE A O 1
ATOM 758 N N . THR A 1 96 ? 11.923 3.362 64.794 1.00 10.07 128 THR A N 1
ATOM 759 C CA . THR A 1 96 ? 11.469 2.539 65.907 1.00 12.82 128 THR A CA 1
ATOM 760 C C . THR A 1 96 ? 10.026 2.070 65.812 1.00 15.43 128 THR A C 1
ATOM 761 O O . THR A 1 96 ? 9.607 1.200 66.573 1.00 15.99 128 THR A O 1
ATOM 765 N N . ARG A 1 97 ? 9.266 2.649 64.886 1.00 16.31 129 ARG A N 1
ATOM 766 C CA . ARG A 1 97 ? 7.883 2.240 64.696 1.00 17.34 129 ARG A CA 1
ATOM 767 C C . ARG A 1 97 ? 7.698 1.333 63.488 1.00 13.86 129 ARG A C 1
ATOM 768 O O . ARG A 1 97 ? 6.570 0.943 63.175 1.00 14.52 129 ARG A O 1
ATOM 776 N N . SER A 1 98 ? 8.791 0.991 62.812 1.00 12.82 130 SER A N 1
ATOM 777 C CA . SER A 1 98 ? 8.703 0.118 61.647 1.00 14.01 130 SER A CA 1
ATOM 778 C C . SER A 1 98 ? 8.512 -1.322 62.112 1.00 14.91 130 SER A C 1
ATOM 779 O O . SER A 1 98 ? 9.001 -1.700 63.182 1.00 9.85 130 SER A O 1
ATOM 782 N N . GLU A 1 99 ? 7.793 -2.110 61.310 1.00 13.20 131 GLU A N 1
ATOM 783 C CA . GLU A 1 99 ? 7.523 -3.507 61.637 1.00 13.48 131 GLU A CA 1
ATOM 784 C C . GLU A 1 99 ? 8.791 -4.303 61.878 1.00 13.29 131 GLU A C 1
ATOM 785 O O . GLU A 1 99 ? 8.867 -5.079 62.819 1.00 12.20 131 GLU A O 1
ATOM 791 N N . SER A 1 100 ? 9.799 -4.100 61.041 1.00 12.56 132 SER A N 1
ATOM 792 C CA . SER A 1 100 ? 11.054 -4.836 61.205 1.00 14.57 132 SER A CA 1
ATOM 793 C C . SER A 1 100 ? 11.756 -4.568 62.541 1.00 13.88 132 SER A C 1
ATOM 794 O O . SER A 1 100 ? 12.282 -5.494 63.187 1.00 13.07 132 SER A O 1
ATOM 797 N N . TYR A 1 101 ? 11.766 -3.308 62.957 1.00 11.75 133 TYR A N 1
ATOM 798 C CA . TYR A 1 101 ? 12.400 -2.918 64.215 1.00 10.31 133 TYR A CA 1
ATOM 799 C C . TYR A 1 101 ? 11.636 -3.572 65.367 1.00 10.20 133 TYR A C 1
ATOM 800 O O . TYR A 1 101 ? 12.238 -4.181 66.252 1.00 10.05 133 TYR A O 1
ATOM 809 N N . LEU A 1 102 ? 10.307 -3.435 65.358 1.00 9.51 134 LEU A N 1
ATOM 810 C CA . LEU A 1 102 ? 9.460 -4.023 66.404 1.00 9.08 134 LEU A CA 1
ATOM 811 C C . LEU A 1 102 ? 9.588 -5.565 66.463 1.00 10.23 134 LEU A C 1
ATOM 812 O O . LEU A 1 102 ? 9.569 -6.157 67.543 1.00 8.92 134 LEU A O 1
ATOM 817 N N . CYS A 1 103 ? 9.706 -6.209 65.307 1.00 9.22 135 CYS A N 1
ATOM 818 C CA . CYS A 1 103 ? 9.862 -7.658 65.271 1.00 11.69 135 CYS A CA 1
ATOM 819 C C . CYS A 1 103 ? 11.206 -8.067 65.897 1.00 11.89 135 CYS A C 1
ATOM 820 O O . CYS A 1 103 ? 11.326 -9.149 66.480 1.00 12.02 135 CYS A O 1
ATOM 823 N N . ALA A 1 104 ? 12.209 -7.197 65.785 1.00 8.59 136 ALA A N 1
ATOM 824 C CA . ALA A 1 104 ? 13.530 -7.483 66.341 1.00 8.39 136 ALA A CA 1
ATOM 825 C C . ALA A 1 104 ? 13.574 -7.337 67.858 1.00 7.90 136 ALA A C 1
ATOM 826 O O . ALA A 1 104 ? 14.525 -7.804 68.496 1.00 7.91 136 ALA A O 1
ATOM 828 N N . MET A 1 105 ? 12.562 -6.705 68.453 1.00 6.70 137 MET A N 1
ATOM 829 C CA . MET A 1 105 ? 12.572 -6.527 69.911 1.00 10.09 137 MET A CA 1
ATOM 830 C C . MET A 1 105 ? 12.121 -7.759 70.694 1.00 8.83 137 MET A C 1
ATOM 831 O O . MET A 1 105 ? 11.004 -7.826 71.198 1.00 10.62 137 MET A O 1
ATOM 836 N N . LYS A 1 106 ? 13.011 -8.736 70.780 1.00 11.09 138 LYS A N 1
ATOM 837 C CA . LYS A 1 106 ? 12.751 -9.990 71.479 1.00 9.65 138 LYS A CA 1
ATOM 838 C C . LYS A 1 106 ? 13.652 -10.004 72.721 1.00 10.14 138 LYS A C 1
ATOM 839 O O . LYS A 1 106 ? 14.751 -9.443 72.701 1.00 8.23 138 LYS A O 1
ATOM 845 N N . ALA A 1 107 ? 13.182 -10.639 73.791 1.00 8.45 139 ALA A N 1
ATOM 846 C CA . ALA A 1 107 ? 13.945 -10.727 75.037 1.00 8.96 139 ALA A CA 1
ATOM 847 C C . ALA A 1 107 ? 15.346 -11.242 74.756 1.00 9.82 139 ALA A C 1
ATOM 848 O O . ALA A 1 107 ? 15.527 -12.212 74.028 1.00 10.28 139 ALA A O 1
ATOM 850 N N . GLY A 1 108 ? 16.342 -10.564 75.318 1.00 9.17 140 GLY A N 1
ATOM 851 C CA . GLY A 1 108 ? 17.721 -10.973 75.111 1.00 8.38 140 GLY A CA 1
ATOM 852 C C . GLY A 1 108 ? 18.399 -10.382 73.887 1.00 8.87 140 GLY A C 1
ATOM 853 O O . GLY A 1 108 ? 19.595 -10.624 73.696 1.00 8.47 140 GLY A O 1
ATOM 854 N N . ALA A 1 109 ? 17.655 -9.643 73.051 1.00 7.37 141 ALA A N 1
ATOM 855 C CA . ALA A 1 109 ? 18.233 -9.036 71.845 1.00 8.55 141 ALA A CA 1
ATOM 856 C C . ALA A 1 109 ? 19.068 -7.830 72.264 1.00 8.83 141 ALA A C 1
ATOM 857 O O . ALA A 1 109 ? 18.827 -7.244 73.314 1.00 9.58 141 ALA A O 1
ATOM 859 N N . CYS A 1 110 ? 20.049 -7.458 71.445 1.00 10.19 142 CYS A N 1
ATOM 860 C CA . CYS A 1 110 ? 20.952 -6.354 71.800 1.00 10.19 142 CYS A CA 1
ATOM 861 C C . CYS A 1 110 ? 20.651 -4.991 71.223 1.00 10.61 142 CYS A C 1
ATOM 862 O O . CYS A 1 110 ? 20.312 -4.876 70.041 1.00 8.72 142 CYS A O 1
ATOM 865 N N . ARG A 1 111 ? 20.830 -3.966 72.052 1.00 8.40 143 ARG A N 1
ATOM 866 C CA . ARG A 1 111 ? 20.695 -2.579 71.596 1.00 8.98 143 ARG A CA 1
ATOM 867 C C . ARG A 1 111 ? 22.166 -2.146 71.370 1.00 10.19 143 ARG A C 1
ATOM 868 O O . ARG A 1 111 ? 23.046 -2.571 72.124 1.00 10.32 143 ARG A O 1
ATOM 876 N N . TYR A 1 112 ? 22.418 -1.318 70.352 1.00 8.98 144 TYR A N 1
ATOM 877 C CA . TYR A 1 112 ? 23.764 -0.865 69.998 1.00 10.42 144 TYR A CA 1
ATOM 878 C C . TYR A 1 112 ? 23.935 0.658 69.954 1.00 11.26 144 TYR A C 1
ATOM 879 O O . TYR A 1 112 ? 22.989 1.385 69.654 1.00 10.84 144 TYR A O 1
ATOM 888 N N . ASP A 1 113 ? 25.145 1.131 70.259 1.00 12.19 145 ASP A N 1
ATOM 889 C CA . ASP A 1 113 ? 25.440 2.553 70.171 1.00 11.31 145 ASP A CA 1
ATOM 890 C C . ASP A 1 113 ? 26.182 2.732 68.841 1.00 12.82 145 ASP A C 1
ATOM 891 O O . ASP A 1 113 ? 26.420 1.746 68.121 1.00 9.32 145 ASP A O 1
ATOM 896 N N . THR A 1 114 ? 26.539 3.963 68.499 1.00 10.16 146 THR A N 1
ATOM 897 C CA . THR A 1 114 ? 27.176 4.215 67.205 1.00 13.10 146 THR A CA 1
ATOM 898 C C . THR A 1 114 ? 28.512 3.540 66.935 1.00 14.33 146 THR A C 1
ATOM 899 O O . THR A 1 114 ? 28.887 3.371 65.775 1.00 12.84 146 THR A O 1
ATOM 903 N N . GLU A 1 115 ? 29.232 3.173 67.991 1.00 15.07 147 GLU A N 1
ATOM 904 C CA . GLU A 1 115 ? 30.530 2.519 67.839 1.00 16.77 147 GLU A CA 1
ATOM 905 C C . GLU A 1 115 ? 30.382 1.000 67.738 1.00 16.97 147 GLU A C 1
ATOM 906 O O . GLU A 1 115 ? 31.375 0.294 67.632 1.00 18.18 147 GLU A O 1
ATOM 912 N N . GLY A 1 116 ? 29.153 0.495 67.781 1.00 15.04 148 GLY A N 1
ATOM 913 C CA . GLY A 1 116 ? 28.966 -0.946 67.704 1.00 15.57 148 GLY A CA 1
ATOM 914 C C . GLY A 1 116 ? 28.984 -1.663 69.048 1.00 13.29 148 GLY A C 1
ATOM 915 O O . GLY A 1 116 ? 29.008 -2.884 69.086 1.00 16.65 148 GLY A O 1
ATOM 916 N N . TYR A 1 117 ? 28.993 -0.934 70.160 1.00 13.11 149 TYR A N 1
ATOM 917 C CA . TYR A 1 117 ? 28.968 -1.596 71.473 1.00 11.21 149 TYR A CA 1
ATOM 918 C C . TYR A 1 117 ? 27.529 -1.972 71.841 1.00 11.67 149 TYR A C 1
ATOM 919 O O . TYR A 1 117 ? 26.598 -1.252 71.484 1.00 11.05 149 TYR A O 1
ATOM 928 N N . VAL A 1 118 ? 27.347 -3.094 72.536 1.00 11.38 150 VAL A N 1
ATOM 929 C CA . VAL A 1 118 ? 26.004 -3.489 72.999 1.00 10.15 150 VAL A CA 1
ATOM 930 C C . VAL A 1 118 ? 25.835 -2.721 74.293 1.00 12.39 150 VAL A C 1
ATOM 931 O O . VAL A 1 118 ? 26.685 -2.804 75.176 1.00 14.41 150 VAL A O 1
ATOM 935 N N . THR A 1 119 ? 24.758 -1.951 74.409 1.00 10.77 151 THR A N 1
ATOM 936 C CA . THR A 1 119 ? 24.535 -1.135 75.593 1.00 11.70 151 THR A CA 1
ATOM 937 C C . THR A 1 119 ? 23.497 -1.705 76.562 1.00 11.37 151 THR A C 1
ATOM 938 O O . THR A 1 119 ? 23.530 -1.420 77.753 1.00 12.93 151 THR A O 1
ATOM 942 N N . GLU A 1 120 ? 22.559 -2.478 76.035 1.00 10.66 152 GLU A N 1
ATOM 943 C CA . GLU A 1 120 ? 21.502 -3.093 76.839 1.00 11.04 152 GLU A CA 1
ATOM 944 C C . GLU A 1 120 ? 20.973 -4.308 76.103 1.00 10.29 152 GLU A C 1
ATOM 945 O O . GLU A 1 120 ? 21.197 -4.461 74.901 1.00 8.38 152 GLU A O 1
ATOM 951 N N . HIS A 1 121 ? 20.236 -5.145 76.830 1.00 10.92 153 HIS A N 1
ATOM 952 C CA . HIS A 1 121 ? 19.581 -6.310 76.258 1.00 9.47 153 HIS A CA 1
ATOM 953 C C . HIS A 1 121 ? 18.076 -6.058 76.453 1.00 10.30 153 HIS A C 1
ATOM 954 O O . HIS A 1 121 ? 17.664 -5.603 77.516 1.00 9.05 153 HIS A O 1
ATOM 961 N N . ILE A 1 122 ? 17.284 -6.344 75.421 1.00 8.93 154 ILE A N 1
ATOM 962 C CA . ILE A 1 122 ? 15.832 -6.160 75.458 1.00 9.53 154 ILE A CA 1
ATOM 963 C C . ILE A 1 122 ? 15.205 -7.012 76.575 1.00 9.62 154 ILE A C 1
ATOM 964 O O . ILE A 1 122 ? 15.491 -8.205 76.689 1.00 6.53 154 ILE A O 1
ATOM 969 N N . SER A 1 123 ? 14.341 -6.399 77.387 1.00 8.22 155 SER A N 1
ATOM 970 C CA . SER A 1 123 ? 13.700 -7.112 78.496 1.00 9.08 155 SER A CA 1
ATOM 971 C C . SER A 1 123 ? 12.395 -7.807 78.080 1.00 10.28 155 SER A C 1
ATOM 972 O O . SER A 1 123 ? 11.874 -7.585 76.984 1.00 8.65 155 SER A O 1
ATOM 975 N N . GLN A 1 124 ? 11.860 -8.628 78.975 1.00 11.81 156 GLN A N 1
ATOM 976 C CA . GLN A 1 124 ? 10.596 -9.296 78.698 1.00 12.95 156 GLN A CA 1
ATOM 977 C C . GLN A 1 124 ? 9.508 -8.236 78.580 1.00 11.53 156 GLN A C 1
ATOM 978 O O . GLN A 1 124 ? 8.619 -8.381 77.769 1.00 11.04 156 GLN A O 1
ATOM 984 N N . GLU A 1 125 ? 9.591 -7.163 79.369 1.00 12.07 157 GLU A N 1
ATOM 985 C CA . GLU A 1 125 ? 8.595 -6.099 79.301 1.00 12.04 157 GLU A CA 1
ATOM 986 C C . GLU A 1 125 ? 8.641 -5.350 77.971 1.00 11.98 157 GLU A C 1
ATOM 987 O O . GLU A 1 125 ? 7.601 -4.950 77.447 1.00 10.28 157 GLU A O 1
ATOM 993 N N . GLU A 1 126 ? 9.840 -5.139 77.435 1.00 9.03 158 GLU A N 1
ATOM 994 C CA . GLU A 1 126 ? 9.981 -4.457 76.159 1.00 8.77 158 GLU A CA 1
ATOM 995 C C . GLU A 1 126 ? 9.502 -5.341 75.014 1.00 10.43 158 GLU A C 1
ATOM 996 O O . GLU A 1 126 ? 9.004 -4.847 74.011 1.00 12.02 158 GLU A O 1
ATOM 1002 N N . GLU A 1 127 ? 9.659 -6.650 75.169 1.00 9.41 159 GLU A N 1
ATOM 1003 C CA . GLU A 1 127 ? 9.208 -7.606 74.161 1.00 9.68 159 GLU A CA 1
ATOM 1004 C C . GLU A 1 127 ? 7.667 -7.603 74.093 1.00 11.13 159 GLU A C 1
ATOM 1005 O O . GLU A 1 127 ? 7.077 -7.641 72.998 1.00 9.89 159 GLU A O 1
ATOM 1011 N N . VAL A 1 128 ? 7.018 -7.561 75.259 1.00 9.05 160 VAL A N 1
ATOM 1012 C CA . VAL A 1 128 ? 5.541 -7.530 75.331 1.00 8.73 160 VAL A CA 1
ATOM 1013 C C . VAL A 1 128 ? 5.050 -6.217 74.711 1.00 7.92 160 VAL A C 1
ATOM 1014 O O . VAL A 1 128 ? 4.072 -6.171 73.951 1.00 6.95 160 VAL A O 1
ATOM 1018 N N . TYR A 1 129 ? 5.731 -5.138 75.062 1.00 7.02 161 TYR A N 1
ATOM 1019 C CA . TYR A 1 129 ? 5.402 -3.825 74.519 1.00 8.75 161 TYR A CA 1
ATOM 1020 C C . TYR A 1 129 ? 5.505 -3.836 72.983 1.00 9.31 161 TYR A C 1
ATOM 1021 O O . TYR A 1 129 ? 4.619 -3.355 72.275 1.00 7.45 161 TYR A O 1
ATOM 1030 N N . ALA A 1 130 ? 6.598 -4.386 72.475 1.00 7.49 162 ALA A N 1
ATOM 1031 C CA . ALA A 1 130 ? 6.834 -4.407 71.033 1.00 8.53 162 ALA A CA 1
ATOM 1032 C C . ALA A 1 130 ? 5.800 -5.216 70.262 1.00 8.29 162 ALA A C 1
ATOM 1033 O O . ALA A 1 130 ? 5.356 -4.802 69.188 1.00 8.95 162 ALA A O 1
ATOM 1035 N N . ALA A 1 131 ? 5.436 -6.375 70.803 1.00 8.71 163 ALA A N 1
ATOM 1036 C CA . ALA A 1 131 ? 4.451 -7.251 70.170 1.00 7.65 163 ALA A CA 1
ATOM 1037 C C . ALA A 1 131 ? 3.118 -6.494 70.057 1.00 8.49 163 ALA A C 1
ATOM 1038 O O . ALA A 1 131 ? 2.432 -6.551 69.029 1.00 8.45 163 ALA A O 1
ATOM 1040 N N . GLU A 1 132 ? 2.742 -5.782 71.108 1.00 9.63 164 GLU A N 1
ATOM 1041 C CA . GLU A 1 132 ? 1.480 -5.040 71.059 1.00 10.12 164 GLU A CA 1
ATOM 1042 C C . GLU A 1 132 ? 1.528 -3.847 70.090 1.00 9.85 164 GLU A C 1
ATOM 1043 O O . GLU A 1 132 ? 0.564 -3.602 69.378 1.00 9.38 164 GLU A O 1
ATOM 1049 N N . ARG A 1 133 ? 2.641 -3.114 70.057 1.00 9.31 165 ARG A N 1
ATOM 1050 C CA . ARG A 1 133 ? 2.756 -1.982 69.135 1.00 9.84 165 ARG A CA 1
ATOM 1051 C C . ARG A 1 133 ? 2.702 -2.521 67.695 1.00 9.42 165 ARG A C 1
ATOM 1052 O O . ARG A 1 133 ? 2.058 -1.947 66.828 1.00 9.76 165 ARG A O 1
ATOM 1060 N N . LEU A 1 134 ? 3.373 -3.640 67.466 1.00 8.20 166 LEU A N 1
ATOM 1061 C CA . LEU A 1 134 ? 3.412 -4.268 66.148 1.00 9.81 166 LEU A CA 1
ATOM 1062 C C . LEU A 1 134 ? 1.996 -4.595 65.673 1.00 10.37 166 LEU A C 1
ATOM 1063 O O . LEU A 1 134 ? 1.671 -4.446 64.496 1.00 9.01 166 LEU A O 1
ATOM 1068 N N . ASP A 1 135 ? 1.161 -5.037 66.610 1.00 8.60 167 ASP A N 1
ATOM 1069 C CA . ASP A 1 135 ? -0.216 -5.379 66.315 1.00 8.56 167 ASP A CA 1
ATOM 1070 C C . ASP A 1 135 ? -0.962 -4.168 65.758 1.00 9.43 167 ASP A C 1
ATOM 1071 O O . ASP A 1 135 ? -1.724 -4.286 64.783 1.00 11.04 167 ASP A O 1
ATOM 1076 N N . LYS A 1 136 ? -0.741 -3.003 66.355 1.00 7.83 168 LYS A N 1
ATOM 1077 C CA . LYS A 1 136 ? -1.411 -1.795 65.890 1.00 8.15 168 LYS A CA 1
ATOM 1078 C C . LYS A 1 136 ? -0.741 -1.206 64.636 1.00 10.07 168 LYS A C 1
ATOM 1079 O O . LYS A 1 136 ? -1.432 -0.747 63.739 1.00 11.02 168 LYS A O 1
ATOM 1085 N N . ILE A 1 137 ? 0.597 -1.231 64.574 1.00 10.39 169 ILE A N 1
ATOM 1086 C CA . ILE A 1 137 ? 1.335 -0.699 63.430 1.00 11.55 169 ILE A CA 1
ATOM 1087 C C . ILE A 1 137 ? 0.907 -1.438 62.151 1.00 13.40 169 ILE A C 1
ATOM 1088 O O . ILE A 1 137 ? 0.730 -0.815 61.100 1.00 12.54 169 ILE A O 1
ATOM 1093 N N . ARG A 1 138 ? 0.751 -2.760 62.225 1.00 10.87 170 ARG A N 1
ATOM 1094 C CA . ARG A 1 138 ? 0.345 -3.492 61.024 1.00 11.33 170 ARG A CA 1
ATOM 1095 C C . ARG A 1 138 ? -1.047 -3.077 60.562 1.00 11.40 170 ARG A C 1
ATOM 1096 O O . ARG A 1 138 ? -1.315 -2.994 59.357 1.00 9.85 170 ARG A O 1
ATOM 1104 N N . ARG A 1 139 ? -1.936 -2.808 61.505 1.00 10.15 171 ARG A N 1
ATOM 1105 C CA . ARG A 1 139 ? -3.280 -2.380 61.124 1.00 13.30 171 ARG A CA 1
ATOM 1106 C 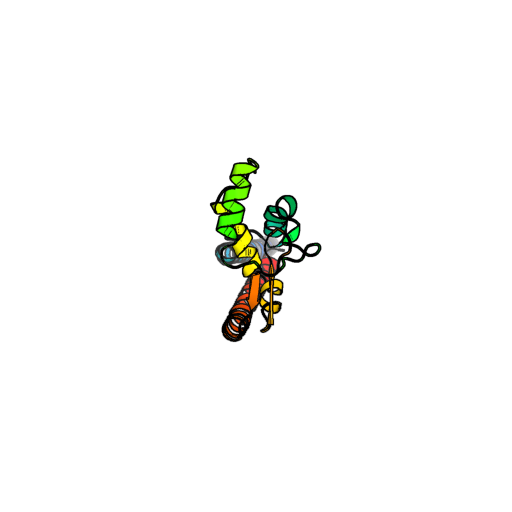C . ARG A 1 139 ? -3.186 -1.046 60.418 1.00 14.71 171 ARG A C 1
ATOM 1107 O O . ARG A 1 139 ? -3.842 -0.819 59.401 1.00 15.35 171 ARG A O 1
ATOM 1115 N N . GLN A 1 140 ? -2.383 -0.143 60.976 1.00 14.40 172 GLN A N 1
ATOM 1116 C CA . GLN A 1 140 ? -2.227 1.167 60.371 1.00 13.94 172 GLN A CA 1
ATOM 1117 C C . GLN A 1 140 ? -1.635 1.003 58.984 1.00 15.06 172 GLN A C 1
ATOM 1118 O O . GLN A 1 140 ? -2.040 1.684 58.038 1.00 15.39 172 GLN A O 1
ATOM 1124 N N . ASN A 1 141 ? -0.669 0.101 58.862 1.00 13.14 173 ASN A N 1
ATOM 1125 C CA . ASN A 1 141 ? -0.041 -0.099 57.577 1.00 14.80 173 ASN A CA 1
ATOM 1126 C C . ASN A 1 141 ? -1.014 -0.627 56.534 1.00 15.39 173 ASN A C 1
ATOM 1127 O O . ASN A 1 141 ? -0.986 -0.185 55.388 1.00 17.07 173 ASN A O 1
ATOM 1132 N N . ARG A 1 142 ? -1.892 -1.542 56.924 1.00 16.38 174 ARG A N 1
ATOM 1133 C CA . ARG A 1 142 ? -2.841 -2.088 55.971 1.00 19.52 174 ARG A CA 1
ATOM 1134 C C . ARG A 1 142 ? -3.843 -1.030 55.527 1.00 19.96 174 ARG A C 1
ATOM 1135 O O . ARG A 1 142 ? -4.284 -1.026 54.376 1.00 19.89 174 ARG A O 1
ATOM 1143 N N . ILE A 1 143 ? -4.184 -0.124 56.438 1.00 19.09 175 ILE A N 1
ATOM 1144 C CA . ILE A 1 143 ? -5.097 0.960 56.115 1.00 18.16 175 ILE A CA 1
ATOM 1145 C C . ILE A 1 143 ? -4.435 1.923 55.120 1.00 18.60 175 ILE A C 1
ATOM 1146 O O . ILE A 1 143 ? -5.048 2.306 54.120 1.00 17.37 175 ILE A O 1
ATOM 1151 N N . LYS A 1 144 ? -3.183 2.302 55.350 1.00 17.79 176 LYS A N 1
ATOM 1152 C CA . LYS A 1 144 ? -2.587 3.234 54.414 1.00 19.97 176 LYS A CA 1
ATOM 1153 C C . LYS A 1 144 ? -2.249 2.627 53.052 1.00 19.82 176 LYS A C 1
ATOM 1154 O O . LYS A 1 144 ? -2.271 3.338 52.051 1.00 20.53 176 LYS A O 1
ATOM 1160 N N . ALA A 1 145 ? -2.009 1.317 53.008 1.00 19.50 177 ALA A N 1
ATOM 1161 C CA . ALA A 1 145 ? -1.734 0.621 51.750 1.00 22.25 177 ALA A CA 1
ATOM 1162 C C . ALA A 1 145 ? -3.017 0.624 50.913 1.00 23.01 177 ALA A C 1
ATOM 1163 O O . ALA A 1 145 ? -2.982 0.859 49.700 1.00 23.60 177 ALA A O 1
ATOM 1165 N N . GLU A 1 146 ? -4.148 0.358 51.565 1.00 23.03 178 GLU A N 1
ATOM 1166 C CA . GLU A 1 146 ? -5.438 0.331 50.870 1.00 23.04 178 GLU A CA 1
ATOM 1167 C C . GLU A 1 146 ? -5.771 1.707 50.330 1.00 23.28 178 GLU A C 1
ATOM 1168 O O . GLU A 1 146 ? -6.194 1.844 49.178 1.00 22.65 178 GLU A O 1
ATOM 1174 N N . LEU A 1 147 ? -5.577 2.728 51.159 1.00 22.50 179 LEU A N 1
ATOM 1175 C CA . LEU A 1 147 ? -5.852 4.092 50.739 1.00 23.37 179 LEU A CA 1
ATOM 1176 C C . LEU A 1 147 ? -4.946 4.503 49.580 1.00 25.87 179 LEU A C 1
ATOM 1177 O O . LEU A 1 147 ? -5.376 5.200 48.653 1.00 25.59 179 LEU A O 1
ATOM 1182 N N . GLN A 1 148 ? -3.687 4.080 49.639 1.00 27.19 180 GLN A N 1
ATOM 1183 C CA . GLN A 1 148 ? -2.739 4.416 48.589 1.00 29.36 180 GLN A CA 1
ATOM 1184 C C . GLN A 1 148 ? -3.180 3.768 47.279 1.00 29.92 180 GLN A C 1
ATOM 1185 O O . GLN A 1 148 ? -3.073 4.379 46.218 1.00 31.15 180 GLN A O 1
ATOM 1191 N N . ALA A 1 149 ? -3.688 2.541 47.353 1.00 30.61 181 ALA A N 1
ATOM 1192 C CA . ALA A 1 149 ? -4.151 1.848 46.155 1.00 32.81 181 ALA A CA 1
ATOM 1193 C C . ALA A 1 149 ? -5.295 2.620 45.491 1.00 33.96 181 ALA A C 1
ATOM 1194 O O . ALA A 1 149 ? -5.412 2.639 44.269 1.00 34.68 181 ALA A O 1
ATOM 1196 N N . VAL A 1 150 ? -6.143 3.253 46.293 1.00 34.98 182 VAL A N 1
ATOM 1197 C CA . VAL A 1 150 ? -7.242 4.030 45.736 1.00 35.53 182 VAL A CA 1
ATOM 1198 C C . VAL A 1 150 ? -6.635 5.109 44.850 1.00 37.51 182 VAL A C 1
ATOM 1199 O O . VAL A 1 150 ? -7.082 5.338 43.723 1.00 38.00 182 VAL A O 1
ATOM 1203 N N . LEU A 1 151 ? -5.596 5.759 45.360 1.00 37.65 183 LEU A N 1
ATOM 1204 C CA . LEU A 1 151 ? -4.889 6.790 44.610 1.00 38.39 183 LEU A CA 1
ATOM 1205 C C . LEU A 1 151 ? -4.130 6.353 43.325 1.00 40.54 183 LEU A C 1
ATOM 1206 O O . LEU A 1 151 ? -4.059 7.156 42.384 1.00 40.88 183 LEU A O 1
ATOM 1211 N N . ASP A 1 152 ? -3.620 5.095 43.293 1.00 42.23 184 ASP A N 1
ATOM 1212 C CA . ASP A 1 152 ? -2.834 4.454 42.144 1.00 44.40 184 ASP A CA 1
ATOM 1213 C C . ASP A 1 152 ? -3.192 3.855 40.755 1.00 46.10 184 ASP A C 1
ATOM 1214 O O . ASP A 1 152 ? -4.344 3.547 40.446 1.00 46.92 184 ASP A O 1
#

Radius of gyration: 23.13 Å; Cα contacts (8 Å, |Δi|>4): 149; chains: 1; bounding box: 67×31×60 Å

Foldseek 3Di:
DDDVVVVVVVVVVVVVVVVVLVVLLVVLVVVLVVVPPFPALQVLLVVPCVPQVLQDDVSAGAAAAPPQLVVVVVVCVVVVPPDDSVNNVRSVVNRCLDLRNLVQQDFQHFHAHSVNDGRDGRHPVSNVVSVVSSVVSVVSVVSSVVSVVSND

Secondary structure (DSSP, 8-state):
--HHHHHHHHHHHHHHHHHHHHHHHHHHHHHHGGGGSS--HHHHHHHHTTT-GGGEETTEEPPBPTTHHHHHHHHHHHTT-S--HHHHHHHHHHHHTSHHHHHH--TTPEEE-TTS-EEEE--HHHHHHHHHHHHHHHHHHHHHHHHHHHH-

Sequence (152 aa):
PPKWKVKKQKLAEKAAREAELTAKKAQARQALSIYLNLPTLDEAVNTLKPWWPGLFDGDTPRLLACGIRDVLLEDVAQRNIPLSHKKLRRAMKAITRSESYLCAMKAGACRYDTEGYVTEHISQEEEVYAAERLDKIRRQNRIKAELQAVLD

B-factor: mean 25.19, std 14.65, range [3.97, 69.86]

Organism: Escherichia coli (NCBI:txid562)